Protein AF-A0A940XI75-F1 (afdb_monomer_lite)

pLDDT: mean 84.46, std 14.62, range [36.16, 95.06]

Organism: NCBI:txid2820809

Secondary structure (DSSP, 8-state):
----------HHHHHHHHHHHHHHTT----EEE-SS-GGGT-EEE----HHHHHHHHHHHHHHHT-

Foldseek 3Di:
DDPPPPPLPQLVNVQVVVCVVCVVLVAHFDKDFDPVCVVVSDIDGDDGDPVSVVSVVVVVVVVVVD

Structure (mmCIF, N/CA/C/O backbone):
data_AF-A0A940XI75-F1
#
_entry.id   AF-A0A940XI75-F1
#
loop_
_atom_site.group_PDB
_atom_site.id
_atom_site.type_symbol
_atom_site.label_atom_id
_atom_site.label_alt_id
_atom_site.label_comp_id
_atom_site.label_asym_id
_atom_site.label_entity_id
_atom_site.label_seq_id
_atom_site.pdbx_PDB_ins_code
_atom_site.Cartn_x
_atom_site.Cartn_y
_atom_site.Cartn_z
_atom_site.occupancy
_atom_site.B_iso_or_equiv
_atom_site.auth_seq_id
_atom_site.auth_comp_id
_atom_site.auth_asym_id
_atom_site.auth_atom_id
_atom_site.pdbx_PDB_model_num
ATOM 1 N N . MET A 1 1 ? 26.622 25.983 7.926 1.00 37.06 1 MET A N 1
ATOM 2 C CA . MET A 1 1 ? 25.285 25.516 7.502 1.00 37.06 1 MET A CA 1
ATOM 3 C C . MET A 1 1 ? 25.134 24.085 7.975 1.00 37.06 1 MET A C 1
ATOM 5 O O . MET A 1 1 ? 25.976 23.269 7.628 1.00 37.06 1 MET A O 1
ATOM 9 N N . ALA A 1 2 ? 24.166 23.812 8.852 1.00 36.16 2 ALA A N 1
ATOM 10 C CA . ALA A 1 2 ? 23.920 22.468 9.363 1.00 36.16 2 ALA A CA 1
ATOM 11 C C . ALA A 1 2 ? 23.370 21.602 8.223 1.00 36.16 2 ALA A C 1
ATOM 13 O O . ALA A 1 2 ? 22.278 21.858 7.725 1.00 36.16 2 ALA A O 1
ATOM 14 N N . ASN A 1 3 ? 24.155 20.622 7.780 1.00 39.69 3 ASN A N 1
ATOM 15 C CA . ASN A 1 3 ? 23.715 19.614 6.829 1.00 39.69 3 ASN A CA 1
ATOM 16 C C . ASN A 1 3 ? 22.853 18.619 7.608 1.00 39.69 3 ASN A C 1
ATOM 18 O O . ASN A 1 3 ? 23.376 17.666 8.186 1.00 39.69 3 ASN A O 1
ATOM 22 N N . THR A 1 4 ? 21.550 18.881 7.716 1.00 46.06 4 THR A N 1
ATOM 23 C CA . THR A 1 4 ? 20.607 17.863 8.176 1.00 46.06 4 THR A CA 1
ATOM 24 C C . THR A 1 4 ? 20.621 16.774 7.121 1.00 46.06 4 THR A C 1
ATOM 26 O O . THR A 1 4 ? 20.009 16.919 6.066 1.00 46.06 4 THR A O 1
ATOM 29 N N . VAL A 1 5 ? 21.397 15.724 7.379 1.00 51.25 5 VAL A N 1
ATOM 30 C CA . VAL A 1 5 ? 21.296 14.456 6.671 1.00 51.25 5 VAL A CA 1
ATOM 31 C C . VAL A 1 5 ? 19.872 13.986 6.926 1.00 51.25 5 VAL A C 1
ATOM 33 O O . VAL A 1 5 ? 19.571 13.443 7.986 1.00 51.25 5 VAL A O 1
ATOM 36 N N . SER A 1 6 ? 18.964 14.314 6.009 1.00 55.00 6 SER A N 1
ATOM 37 C CA . SER A 1 6 ? 17.674 13.656 5.926 1.00 55.00 6 SER A CA 1
ATOM 38 C C . SER A 1 6 ? 17.994 12.173 5.895 1.00 55.00 6 SER A C 1
ATOM 40 O O . SER A 1 6 ? 18.757 11.737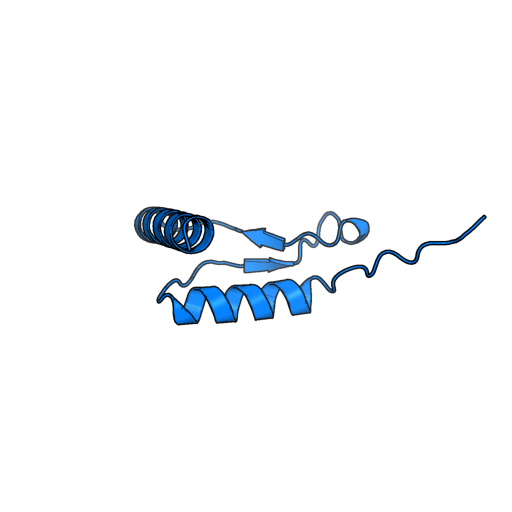 5.036 1.00 55.00 6 SER A O 1
ATOM 42 N N . THR A 1 7 ? 17.511 11.426 6.882 1.00 54.16 7 THR A N 1
ATOM 43 C CA . THR A 1 7 ? 17.575 9.967 6.901 1.00 54.16 7 THR A CA 1
ATOM 44 C C . THR A 1 7 ? 1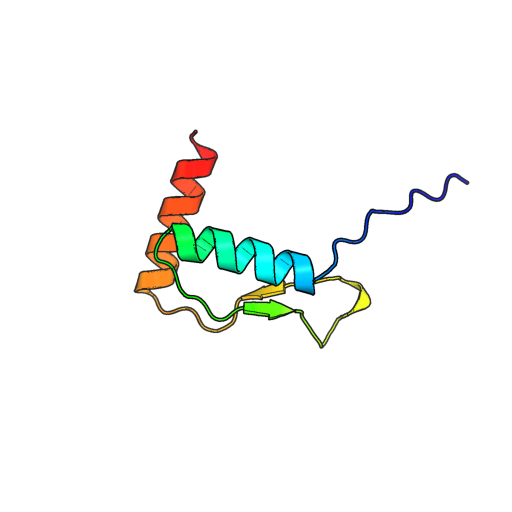6.807 9.472 5.680 1.00 54.16 7 THR A C 1
ATOM 46 O O . THR A 1 7 ? 15.600 9.245 5.741 1.00 54.16 7 THR A O 1
ATOM 49 N N . GLU A 1 8 ? 17.483 9.434 4.537 1.00 63.84 8 GLU A N 1
ATOM 50 C CA . GLU A 1 8 ? 16.922 9.016 3.265 1.00 63.84 8 GLU A CA 1
ATOM 51 C C . GLU A 1 8 ? 16.524 7.557 3.454 1.00 63.84 8 GLU A C 1
ATOM 53 O O . GLU A 1 8 ? 17.350 6.690 3.747 1.00 63.84 8 GLU A O 1
ATOM 58 N N . SER A 1 9 ? 15.216 7.326 3.487 1.00 73.94 9 SER A N 1
ATOM 59 C CA . SER A 1 9 ? 14.662 6.019 3.807 1.00 73.94 9 SER A CA 1
ATOM 60 C C . SER A 1 9 ? 14.966 5.104 2.632 1.00 73.94 9 SER A C 1
ATOM 62 O O . SER A 1 9 ? 14.529 5.394 1.522 1.00 73.94 9 SER A O 1
ATOM 64 N N . ASP A 1 10 ? 15.726 4.031 2.860 1.00 88.00 10 ASP A N 1
ATOM 65 C CA . ASP A 1 10 ? 16.065 3.074 1.807 1.00 88.00 10 ASP A CA 1
ATOM 66 C C . ASP A 1 10 ? 14.776 2.533 1.149 1.00 88.00 10 ASP A C 1
ATOM 68 O O . ASP A 1 10 ? 13.955 1.910 1.838 1.00 88.00 10 ASP A O 1
ATOM 72 N N . PRO A 1 11 ? 14.569 2.753 -0.163 1.00 89.81 11 PRO A N 1
ATOM 73 C CA . PRO A 1 11 ? 13.339 2.364 -0.848 1.00 89.81 11 PRO A CA 1
ATOM 74 C C . PRO A 1 11 ? 13.061 0.866 -0.766 1.00 89.81 11 PRO A C 1
ATOM 76 O O . PRO A 1 11 ? 11.905 0.456 -0.667 1.00 89.81 11 PRO A O 1
ATOM 79 N N . LEU A 1 12 ? 14.109 0.035 -0.768 1.00 90.00 12 LEU A N 1
ATOM 80 C CA . LEU A 1 12 ? 13.950 -1.411 -0.655 1.00 90.00 12 LEU A CA 1
ATOM 81 C C . LEU A 1 12 ? 13.435 -1.793 0.738 1.00 90.00 12 LEU A C 1
ATOM 83 O O . LEU A 1 12 ? 12.453 -2.524 0.858 1.00 90.00 12 LEU A O 1
ATOM 87 N N . THR A 1 13 ? 14.032 -1.235 1.789 1.00 91.88 13 THR A N 1
ATOM 88 C CA . THR A 1 13 ? 13.560 -1.395 3.170 1.00 91.88 13 THR A CA 1
ATOM 89 C C . THR A 1 13 ? 12.116 -0.914 3.333 1.00 91.88 13 THR A C 1
ATOM 91 O O . THR A 1 13 ? 11.318 -1.573 4.009 1.00 91.88 13 THR A O 1
ATOM 94 N N . ALA A 1 14 ? 11.741 0.194 2.686 1.00 92.25 14 ALA A N 1
ATOM 95 C CA . ALA A 1 14 ? 10.367 0.691 2.683 1.00 92.25 14 ALA A CA 1
ATOM 96 C C . ALA A 1 14 ? 9.400 -0.289 1.990 1.00 92.25 14 ALA A C 1
ATOM 98 O O . ALA A 1 14 ? 8.337 -0.590 2.541 1.00 92.25 14 ALA A O 1
ATOM 99 N N . VAL A 1 15 ? 9.783 -0.848 0.834 1.00 94.19 15 VAL A N 1
ATOM 100 C CA . VAL A 1 15 ? 9.011 -1.876 0.113 1.00 94.19 15 VAL A CA 1
ATOM 101 C C . VAL A 1 15 ? 8.800 -3.119 0.975 1.00 94.19 15 VAL A C 1
ATOM 103 O O . VAL A 1 15 ? 7.668 -3.590 1.085 1.00 94.19 15 VAL A O 1
ATOM 106 N N . GLU A 1 16 ? 9.850 -3.647 1.606 1.00 93.44 16 GLU A N 1
ATOM 107 C CA . GLU A 1 16 ? 9.750 -4.852 2.441 1.00 93.44 16 GLU A CA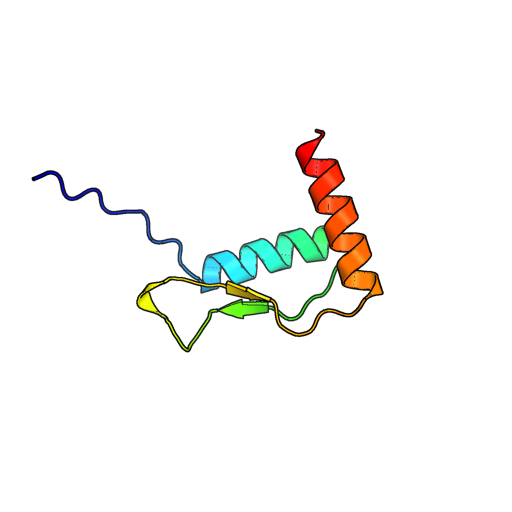 1
ATOM 108 C C . GLU A 1 16 ? 8.891 -4.620 3.687 1.00 93.44 16 GLU A C 1
ATOM 110 O O . GLU A 1 16 ? 8.040 -5.446 4.041 1.00 93.44 16 GLU A O 1
ATOM 115 N N . SER A 1 17 ? 9.060 -3.461 4.326 1.00 93.12 17 SER A N 1
ATOM 116 C CA . SER A 1 17 ? 8.269 -3.073 5.496 1.00 93.12 17 SER A CA 1
ATOM 117 C C . SER A 1 17 ? 6.788 -2.948 5.139 1.00 93.12 17 SER A C 1
ATOM 119 O O . SER A 1 17 ? 5.927 -3.508 5.824 1.00 93.12 17 SER A O 1
ATOM 121 N N . LEU A 1 18 ? 6.482 -2.273 4.026 1.00 91.38 18 LEU A N 1
ATOM 122 C CA . LEU A 1 18 ? 5.115 -2.115 3.545 1.00 91.38 18 LEU A CA 1
ATOM 123 C C . LEU A 1 18 ? 4.512 -3.462 3.136 1.00 91.38 18 LEU A C 1
ATOM 125 O O . LEU A 1 18 ? 3.384 -3.768 3.519 1.00 91.38 18 LEU A O 1
ATOM 129 N N . ARG A 1 19 ? 5.266 -4.308 2.428 1.00 91.25 19 ARG A N 1
ATOM 130 C CA . ARG A 1 19 ? 4.825 -5.657 2.056 1.00 91.25 19 ARG A CA 1
ATOM 131 C C . ARG A 1 19 ? 4.472 -6.485 3.286 1.00 91.25 19 ARG A C 1
ATOM 133 O O . ARG A 1 19 ? 3.415 -7.108 3.305 1.00 91.25 19 ARG A O 1
ATOM 140 N N . THR A 1 20 ? 5.309 -6.449 4.320 1.00 92.88 20 THR A N 1
ATOM 141 C CA . THR A 1 20 ? 5.074 -7.163 5.583 1.00 92.88 20 THR A CA 1
ATOM 142 C C . THR A 1 20 ? 3.800 -6.672 6.271 1.00 92.88 20 THR A C 1
ATOM 144 O O . THR A 1 20 ? 2.951 -7.477 6.661 1.00 92.88 20 THR A O 1
ATOM 147 N N . ALA A 1 21 ? 3.616 -5.352 6.366 1.00 91.31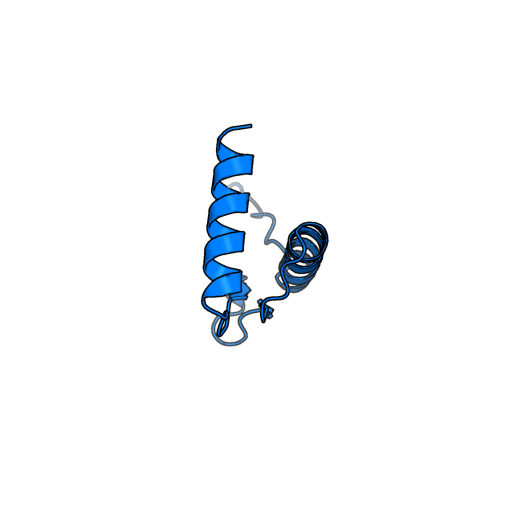 21 ALA A N 1
ATOM 148 C CA . ALA A 1 21 ? 2.428 -4.763 6.976 1.00 91.31 21 ALA A CA 1
ATOM 149 C C . ALA A 1 21 ? 1.144 -5.136 6.217 1.00 91.31 21 ALA A C 1
ATOM 151 O O . ALA A 1 21 ? 0.155 -5.539 6.829 1.00 91.31 21 ALA A O 1
ATOM 152 N N . LEU A 1 22 ? 1.160 -5.064 4.886 1.00 90.12 22 LEU A N 1
ATOM 153 C CA . LEU A 1 22 ? 0.004 -5.403 4.056 1.00 90.12 22 LEU A CA 1
ATOM 154 C C . LEU A 1 22 ? -0.298 -6.901 4.070 1.00 90.12 22 LEU A C 1
ATOM 156 O O . LEU A 1 22 ? -1.461 -7.286 4.182 1.00 90.12 22 LEU A O 1
ATOM 160 N N . HIS A 1 23 ? 0.734 -7.745 4.068 1.00 90.44 23 HIS A N 1
ATOM 161 C CA . HIS A 1 23 ? 0.571 -9.185 4.220 1.00 90.44 23 HIS A CA 1
ATOM 162 C C . HIS A 1 23 ? -0.108 -9.540 5.549 1.00 90.44 23 HIS A C 1
ATOM 164 O O . HIS A 1 23 ? -1.029 -10.354 5.561 1.00 90.44 23 HIS A O 1
ATOM 170 N N . SER A 1 24 ? 0.268 -8.873 6.649 1.00 89.19 24 SER A N 1
ATOM 171 C CA . SER A 1 24 ? -0.376 -9.068 7.959 1.00 89.19 24 SER A CA 1
ATOM 172 C C . SER A 1 24 ? -1.868 -8.701 7.963 1.00 89.19 24 SER A C 1
ATOM 174 O O . SER A 1 24 ? -2.640 -9.262 8.735 1.00 89.19 24 SER A O 1
ATOM 176 N N . ALA A 1 25 ? -2.283 -7.808 7.060 1.00 86.19 25 ALA A N 1
ATOM 177 C CA . ALA A 1 25 ? -3.676 -7.431 6.833 1.00 86.19 25 ALA A CA 1
ATOM 178 C C . ALA A 1 25 ? -4.385 -8.300 5.768 1.00 86.19 25 ALA A C 1
ATOM 180 O O . ALA A 1 25 ? -5.520 -8.015 5.386 1.00 86.19 25 ALA A O 1
ATOM 181 N N . GLY A 1 26 ? -3.735 -9.348 5.245 1.00 87.06 26 GLY A N 1
ATOM 182 C CA . GLY A 1 26 ? -4.290 -10.202 4.188 1.00 87.06 26 GLY A CA 1
ATOM 183 C C . GLY A 1 26 ? -4.379 -9.520 2.815 1.00 87.06 26 GLY A C 1
ATOM 184 O O . GLY A 1 26 ? -5.213 -9.895 1.986 1.00 87.06 26 GLY A O 1
ATOM 185 N N . ILE A 1 27 ? -3.549 -8.502 2.574 1.00 88.00 27 ILE A N 1
ATOM 186 C CA . ILE A 1 27 ? -3.490 -7.706 1.342 1.00 88.00 27 ILE A CA 1
ATOM 187 C C . ILE A 1 27 ? -2.189 -8.051 0.600 1.00 88.00 27 ILE A C 1
ATOM 189 O O . ILE A 1 27 ? -1.102 -7.979 1.166 1.00 88.00 27 ILE A O 1
ATOM 193 N N . LEU A 1 28 ? -2.290 -8.396 -0.689 1.00 85.75 28 LEU A N 1
ATOM 194 C CA . LEU A 1 28 ? -1.142 -8.697 -1.559 1.00 85.75 28 LEU A CA 1
ATOM 195 C C . LEU A 1 28 ? -1.133 -7.780 -2.798 1.00 85.75 28 LEU A C 1
ATOM 197 O O . LEU A 1 28 ? -1.642 -8.173 -3.851 1.00 85.75 28 LEU A O 1
ATOM 201 N N . PRO A 1 29 ? -0.605 -6.547 -2.690 1.00 85.12 29 PRO A N 1
ATOM 202 C CA . PRO A 1 29 ? -0.451 -5.643 -3.823 1.00 85.12 29 PRO A CA 1
ATOM 203 C C . PRO A 1 29 ? 0.911 -5.797 -4.509 1.00 85.12 29 PRO A C 1
ATOM 205 O O . PRO A 1 29 ? 1.881 -6.282 -3.925 1.00 85.12 29 PRO A O 1
ATOM 208 N N . SER A 1 30 ? 0.990 -5.320 -5.750 1.00 88.81 30 SER A N 1
ATOM 209 C CA . SER A 1 30 ? 2.254 -5.183 -6.474 1.00 88.81 30 SER A CA 1
ATOM 210 C C . SER A 1 30 ? 2.990 -3.923 -6.012 1.00 88.81 30 SER A C 1
ATOM 212 O O . SER A 1 30 ? 2.493 -2.815 -6.216 1.00 88.81 30 SER A O 1
ATOM 214 N N . LEU A 1 31 ? 4.163 -4.114 -5.402 1.00 92.50 31 LEU A N 1
ATOM 215 C CA . LEU A 1 31 ? 5.032 -3.059 -4.874 1.00 92.50 31 LEU A CA 1
ATOM 216 C C . LEU A 1 31 ? 6.439 -3.169 -5.462 1.00 92.50 31 LEU A C 1
ATOM 218 O O . LEU A 1 31 ? 6.976 -4.279 -5.544 1.00 92.50 31 LEU A O 1
ATOM 222 N N . ALA A 1 32 ? 7.043 -2.030 -5.792 1.00 92.00 32 ALA A N 1
ATOM 223 C CA . ALA A 1 32 ? 8.437 -1.921 -6.217 1.00 92.00 32 ALA A CA 1
ATOM 224 C C . ALA A 1 32 ? 9.049 -0.599 -5.731 1.00 92.00 32 ALA A C 1
ATOM 226 O O . ALA A 1 32 ? 8.322 0.332 -5.404 1.00 92.00 32 ALA A O 1
ATOM 227 N N . ALA A 1 33 ? 10.377 -0.511 -5.676 1.00 92.81 33 ALA A N 1
ATOM 228 C CA . ALA A 1 33 ? 11.040 0.786 -5.583 1.00 92.81 33 ALA A CA 1
ATOM 229 C C . ALA A 1 33 ? 10.971 1.469 -6.957 1.00 92.81 33 ALA A C 1
ATOM 231 O O . ALA A 1 33 ? 11.136 0.789 -7.974 1.00 92.81 33 ALA A O 1
ATOM 232 N N . ASP A 1 34 ? 10.742 2.781 -6.984 1.00 91.88 34 ASP A N 1
ATOM 233 C CA . ASP A 1 34 ? 10.738 3.538 -8.236 1.00 91.88 34 ASP A CA 1
ATOM 234 C C . ASP A 1 34 ? 12.145 3.562 -8.843 1.00 91.88 34 ASP A C 1
ATOM 236 O O . ASP A 1 34 ? 13.110 4.032 -8.234 1.00 91.88 34 ASP A O 1
ATOM 240 N N . ALA A 1 35 ? 12.257 3.063 -10.071 1.00 88.75 35 ALA A N 1
ATOM 241 C CA . ALA A 1 35 ? 13.503 3.080 -10.827 1.00 88.75 35 ALA A CA 1
ATOM 242 C C . ALA A 1 35 ? 13.666 4.354 -11.674 1.00 88.75 35 ALA A C 1
ATOM 244 O O . ALA A 1 35 ? 14.777 4.644 -12.118 1.00 88.75 35 ALA A O 1
ATOM 245 N N . ALA A 1 36 ? 12.583 5.098 -11.931 1.00 91.25 36 ALA A N 1
ATOM 246 C CA . ALA A 1 36 ? 12.610 6.279 -12.789 1.00 91.25 36 ALA A CA 1
ATOM 247 C C . ALA A 1 36 ? 13.196 7.503 -12.073 1.00 91.25 36 ALA A C 1
ATOM 249 O O . ALA A 1 36 ? 13.865 8.320 -12.709 1.00 91.25 36 ALA A O 1
ATOM 250 N N . SER A 1 37 ? 12.987 7.611 -10.759 1.00 90.12 37 SER A N 1
ATOM 251 C CA . SER A 1 37 ? 13.408 8.754 -9.942 1.00 90.12 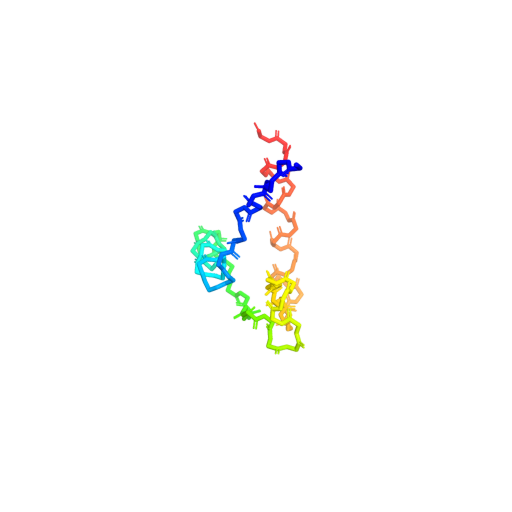37 SER A CA 1
ATOM 252 C C . SER A 1 37 ? 14.141 8.297 -8.669 1.00 90.12 37 SER A C 1
ATOM 254 O O . SER A 1 37 ? 13.686 8.567 -7.555 1.00 90.12 37 SER A O 1
ATOM 256 N N . PRO A 1 38 ? 15.311 7.640 -8.786 1.00 85.19 38 PRO A N 1
ATOM 257 C CA . PRO A 1 38 ? 15.992 7.026 -7.642 1.00 85.19 38 PRO A CA 1
ATOM 258 C C . PRO A 1 38 ? 16.362 8.029 -6.539 1.00 85.19 38 PRO A C 1
ATOM 260 O O . PRO A 1 38 ? 16.328 7.685 -5.363 1.00 85.19 38 PRO A O 1
ATOM 263 N N . SER A 1 39 ? 16.646 9.287 -6.893 1.00 89.12 39 SER A N 1
ATOM 264 C CA . SER A 1 39 ? 16.958 10.361 -5.937 1.00 89.12 39 SER A CA 1
ATOM 265 C C . SER A 1 39 ? 15.759 10.849 -5.115 1.00 89.12 39 SER A C 1
ATOM 267 O O . SER A 1 39 ? 15.921 11.715 -4.264 1.00 89.12 39 SER A O 1
ATOM 269 N N . LEU A 1 40 ? 14.542 10.391 -5.424 1.00 90.44 40 LEU A N 1
ATOM 270 C CA . LEU A 1 40 ? 13.328 10.727 -4.676 1.00 90.44 40 LEU A CA 1
ATOM 271 C C . LEU A 1 40 ? 12.916 9.622 -3.697 1.00 90.44 40 LEU A C 1
ATOM 273 O O . LEU A 1 40 ? 11.952 9.811 -2.958 1.00 90.44 40 LEU A O 1
ATOM 277 N N . ALA A 1 41 ? 13.622 8.485 -3.700 1.00 90.81 41 ALA A N 1
ATOM 278 C CA . ALA A 1 41 ? 13.367 7.350 -2.817 1.00 90.81 41 ALA A CA 1
ATOM 279 C C . ALA A 1 41 ? 11.888 6.892 -2.800 1.00 90.81 41 ALA A C 1
ATOM 281 O O . ALA A 1 41 ? 11.320 6.593 -1.748 1.00 90.81 41 ALA A O 1
ATOM 282 N N . LEU A 1 42 ? 11.240 6.866 -3.970 1.00 91.00 42 LEU A N 1
ATOM 283 C CA . LEU A 1 42 ? 9.815 6.549 -4.083 1.00 91.00 42 LEU A CA 1
ATOM 284 C C . LEU A 1 42 ? 9.553 5.037 -4.067 1.00 91.00 42 LEU A C 1
ATOM 286 O O . LEU A 1 42 ? 10.382 4.221 -4.476 1.00 91.00 42 LEU A O 1
ATOM 290 N N . VAL A 1 43 ? 8.349 4.677 -3.619 1.00 91.69 43 VAL A N 1
ATOM 291 C CA . VAL A 1 43 ? 7.802 3.318 -3.691 1.00 91.69 43 VAL A CA 1
ATOM 292 C C . VAL A 1 43 ? 6.600 3.328 -4.626 1.00 91.69 43 VAL A C 1
ATOM 294 O O . VAL A 1 43 ? 5.618 4.029 -4.381 1.00 91.69 43 VAL A O 1
ATOM 297 N N . ASP A 1 44 ? 6.661 2.508 -5.666 1.00 92.50 44 ASP A N 1
ATOM 298 C CA . ASP A 1 44 ? 5.586 2.320 -6.625 1.00 92.50 44 ASP A CA 1
ATOM 299 C C . ASP A 1 44 ? 4.540 1.340 -6.095 1.00 92.50 44 ASP A C 1
ATOM 301 O O . ASP A 1 44 ? 4.817 0.166 -5.827 1.00 92.50 44 ASP A O 1
ATOM 305 N N . LEU A 1 45 ? 3.296 1.816 -6.025 1.00 90.75 45 LEU A N 1
ATOM 306 C CA . LEU A 1 45 ? 2.105 0.982 -5.924 1.00 90.75 45 LEU A CA 1
ATOM 307 C C . LEU A 1 45 ? 1.557 0.787 -7.342 1.00 90.75 45 LEU A C 1
ATOM 309 O O . LEU A 1 45 ? 0.921 1.680 -7.899 1.00 90.75 45 LEU A O 1
ATOM 313 N N . ALA A 1 46 ? 1.827 -0.372 -7.942 1.00 88.56 46 ALA A N 1
ATOM 314 C CA . ALA A 1 46 ? 1.414 -0.650 -9.315 1.00 88.56 46 ALA A CA 1
ATOM 315 C C . ALA A 1 46 ? -0.102 -0.939 -9.398 1.00 88.56 46 ALA A C 1
ATOM 317 O O . ALA A 1 46 ? -0.918 -0.427 -8.632 1.00 88.56 46 ALA A O 1
ATOM 318 N N . ARG A 1 47 ? -0.531 -1.776 -10.348 1.00 87.81 47 ARG A N 1
ATOM 319 C CA . ARG A 1 47 ? -1.951 -2.129 -10.471 1.00 87.81 47 ARG A CA 1
ATOM 320 C C . ARG A 1 47 ? -2.403 -2.928 -9.252 1.00 87.81 47 ARG A C 1
ATOM 322 O O . ARG A 1 47 ? -1.936 -4.041 -9.021 1.00 87.81 47 ARG A O 1
ATOM 329 N N . VAL A 1 48 ? -3.360 -2.373 -8.523 1.00 88.88 48 VAL A N 1
ATOM 330 C CA . VAL A 1 48 ? -4.035 -3.033 -7.407 1.00 88.88 48 VAL A CA 1
ATOM 331 C C . VAL A 1 48 ? -5.433 -3.437 -7.861 1.00 88.88 48 VAL A C 1
ATOM 333 O O . VAL A 1 48 ? -6.128 -2.671 -8.529 1.00 88.88 48 VAL A O 1
ATOM 336 N N . ARG A 1 49 ? -5.857 -4.657 -7.523 1.00 89.81 49 ARG A N 1
ATOM 337 C CA . ARG A 1 49 ? -7.236 -5.090 -7.780 1.00 89.81 49 ARG A CA 1
ATOM 338 C C . ARG A 1 49 ? -8.212 -4.261 -6.937 1.00 89.81 49 ARG A C 1
ATOM 340 O O . ARG A 1 49 ? -7.898 -3.910 -5.802 1.00 89.81 49 ARG A O 1
ATOM 347 N N . ALA A 1 50 ? -9.408 -3.986 -7.456 1.00 92.94 50 ALA A N 1
ATOM 348 C CA . ALA A 1 50 ? -10.385 -3.122 -6.785 1.00 92.94 50 ALA A CA 1
ATOM 349 C C . ALA A 1 50 ? -10.762 -3.601 -5.3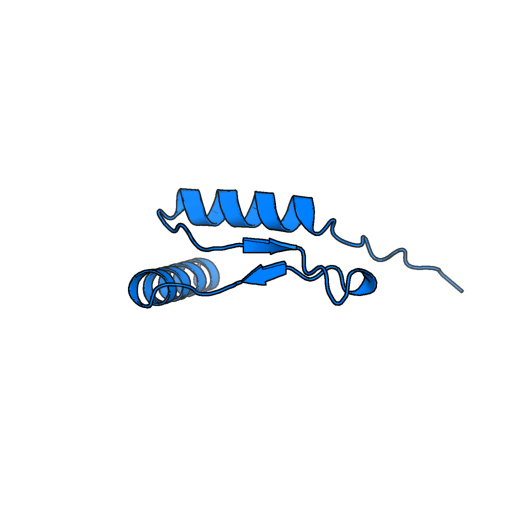67 1.00 92.94 50 ALA A C 1
ATOM 351 O O . ALA A 1 50 ? -10.862 -2.796 -4.445 1.00 92.94 50 ALA A O 1
ATOM 352 N N . ASP A 1 51 ? -10.901 -4.914 -5.165 1.00 91.69 51 ASP A N 1
ATOM 353 C CA . ASP A 1 51 ? -11.167 -5.522 -3.857 1.00 91.69 51 ASP A CA 1
ATOM 354 C C . ASP A 1 51 ? -10.027 -5.287 -2.856 1.00 91.69 51 ASP A C 1
ATOM 356 O O . ASP A 1 51 ? -10.266 -4.999 -1.683 1.00 91.69 51 ASP A O 1
ATOM 360 N N . VAL A 1 52 ? -8.784 -5.361 -3.328 1.00 91.56 52 VAL A N 1
ATOM 361 C CA . VAL A 1 52 ? -7.589 -5.096 -2.521 1.00 91.56 52 VAL A CA 1
ATOM 362 C C . VAL A 1 52 ? -7.484 -3.607 -2.176 1.00 91.56 52 VAL A C 1
ATOM 364 O O . VAL A 1 52 ? -7.168 -3.275 -1.036 1.00 91.56 52 VAL A O 1
ATOM 367 N N . ALA A 1 53 ? -7.808 -2.712 -3.114 1.00 92.56 53 ALA A N 1
ATOM 368 C CA . ALA A 1 53 ? -7.810 -1.267 -2.881 1.00 92.56 53 ALA A CA 1
ATOM 369 C C . ALA A 1 53 ? -8.835 -0.854 -1.810 1.00 92.56 53 ALA A C 1
ATOM 371 O O . ALA A 1 53 ? -8.512 -0.065 -0.922 1.00 92.56 53 ALA A O 1
ATOM 372 N N . LEU A 1 54 ? -10.042 -1.431 -1.843 1.00 95.06 54 LEU A N 1
ATOM 373 C CA . LEU A 1 54 ? -11.064 -1.189 -0.820 1.00 95.06 54 LEU A CA 1
ATOM 374 C C . LEU A 1 54 ? -10.611 -1.668 0.565 1.00 95.06 54 LEU A C 1
ATOM 376 O O . LEU A 1 54 ? -10.724 -0.921 1.534 1.00 95.06 54 LEU A O 1
ATOM 380 N N . ARG A 1 55 ? -10.043 -2.878 0.659 1.00 91.62 55 ARG A N 1
ATOM 381 C CA . ARG A 1 55 ? -9.501 -3.406 1.925 1.00 91.62 55 ARG A CA 1
ATOM 382 C C . ARG A 1 55 ? -8.380 -2.529 2.472 1.00 91.62 55 ARG A C 1
ATOM 384 O O . ARG A 1 55 ? -8.380 -2.220 3.659 1.00 91.62 55 ARG A O 1
ATOM 391 N N . LEU A 1 56 ? -7.465 -2.091 1.607 1.00 90.69 56 LEU A N 1
ATOM 392 C CA . LEU A 1 56 ? -6.385 -1.182 1.978 1.00 90.69 56 LEU A CA 1
ATOM 393 C C . LEU A 1 56 ? -6.932 0.130 2.549 1.00 90.69 56 LEU A C 1
ATOM 395 O O . LEU A 1 56 ? -6.501 0.552 3.618 1.00 90.69 56 LEU A O 1
ATOM 399 N N . ALA A 1 57 ? -7.910 0.744 1.878 1.00 92.62 57 ALA A N 1
ATOM 400 C CA . ALA A 1 57 ? -8.541 1.969 2.361 1.00 92.62 57 ALA A CA 1
ATOM 401 C C . ALA A 1 57 ? -9.183 1.776 3.745 1.00 92.62 57 ALA A C 1
ATOM 403 O O . ALA A 1 57 ? -8.983 2.606 4.631 1.00 92.62 57 ALA A O 1
ATOM 404 N N . THR A 1 58 ? -9.890 0.660 3.960 1.00 93.81 58 THR A N 1
ATOM 405 C CA . THR A 1 58 ? -10.470 0.325 5.268 1.00 93.81 58 THR A CA 1
ATOM 406 C C . THR A 1 58 ? -9.400 0.185 6.352 1.00 93.81 58 THR A C 1
ATOM 408 O O . THR A 1 58 ? -9.564 0.739 7.435 1.00 93.81 58 THR A O 1
ATOM 411 N N . GLU A 1 59 ? -8.293 -0.512 6.087 1.00 89.88 59 GLU A N 1
ATOM 412 C CA . GLU A 1 59 ? -7.225 -0.681 7.084 1.00 89.88 59 GLU A CA 1
ATOM 413 C C . GLU A 1 59 ? -6.521 0.626 7.439 1.00 89.88 59 GLU A C 1
ATOM 415 O O . GLU A 1 59 ? -6.248 0.884 8.613 1.00 89.88 59 GLU A O 1
ATOM 420 N N . LEU A 1 60 ? -6.259 1.471 6.440 1.00 90.19 60 LEU A N 1
ATOM 421 C CA . LEU A 1 60 ? -5.673 2.791 6.662 1.00 90.19 60 LEU A CA 1
ATOM 422 C C . LEU A 1 60 ? -6.596 3.666 7.519 1.00 90.19 60 LEU A C 1
ATOM 424 O O . LEU A 1 60 ? -6.132 4.297 8.465 1.00 90.19 60 LEU A O 1
ATOM 428 N N . GLN A 1 61 ? -7.903 3.650 7.245 1.00 92.25 61 GLN A N 1
ATOM 429 C CA . GLN A 1 61 ? -8.895 4.369 8.049 1.00 92.25 61 GLN A CA 1
ATOM 430 C C . GLN A 1 61 ? -8.973 3.839 9.485 1.00 92.25 61 GLN A C 1
ATOM 432 O O . GLN A 1 61 ? -9.011 4.633 10.422 1.00 92.25 61 GLN A O 1
ATOM 437 N N . ARG A 1 62 ? -8.950 2.512 9.678 1.00 90.38 62 ARG A N 1
ATOM 438 C CA . ARG A 1 62 ? -8.955 1.904 11.019 1.00 90.38 62 ARG A CA 1
ATOM 439 C C . ARG A 1 62 ? -7.746 2.318 11.846 1.00 90.38 62 ARG A C 1
ATOM 441 O O . ARG A 1 62 ? -7.910 2.657 13.010 1.00 90.38 62 ARG A O 1
ATOM 448 N N . ARG A 1 63 ? -6.551 2.307 11.251 1.00 86.75 63 ARG A N 1
ATOM 449 C CA . ARG A 1 63 ? -5.316 2.717 11.935 1.00 86.75 63 ARG A CA 1
ATOM 450 C C . ARG A 1 63 ? -5.263 4.212 12.227 1.00 86.75 63 ARG A C 1
ATOM 452 O O . ARG A 1 63 ? -4.693 4.587 13.235 1.00 86.75 63 ARG A O 1
ATOM 459 N N . ALA A 1 64 ? -5.835 5.053 11.367 1.00 85.12 64 ALA A N 1
ATOM 460 C CA . ALA A 1 64 ? -5.892 6.496 11.603 1.00 85.12 64 ALA A CA 1
ATOM 461 C C . ALA A 1 64 ? -6.844 6.884 12.749 1.00 85.12 64 ALA A C 1
ATOM 463 O O . ALA A 1 64 ? -6.700 7.958 13.325 1.00 85.12 64 ALA A O 1
ATOM 464 N N . ALA A 1 65 ? -7.828 6.035 13.049 1.00 77.25 65 ALA A N 1
ATOM 465 C CA . ALA A 1 65 ? -8.805 6.247 14.114 1.00 77.25 65 ALA A CA 1
ATOM 466 C C . ALA A 1 65 ? -8.419 5.595 15.459 1.00 77.25 65 ALA A C 1
ATOM 468 O O . ALA A 1 65 ? -9.164 5.754 16.427 1.00 77.25 65 ALA A O 1
ATOM 469 N N . ALA A 1 66 ? -7.316 4.840 15.501 1.00 66.88 66 ALA A N 1
ATOM 470 C CA . ALA A 1 66 ? -6.801 4.135 16.676 1.00 66.88 66 ALA A CA 1
ATOM 471 C C . ALA A 1 66 ? -5.672 4.930 17.344 1.00 66.88 66 ALA A C 1
ATOM 473 O O . ALA A 1 66 ? -5.609 4.893 18.592 1.00 66.88 66 ALA A O 1
#

Radius of gyration: 14.47 Å; chains: 1; bounding box: 36×36×30 Å

Sequence (66 aa):
MANTVSTESDPLTAVESLRTALHSAGILPSLAADAASPSLALVDLARVRADVALRLATELQRRAAA